Protein AF-A0A3B8JUK8-F1 (afdb_monomer)

Mean predicted aligned error: 15.37 Å

Solvent-accessible surface area (backbone atoms only — not comparable to full-atom values): 5964 Å² total; per-residue (Å²): 116,76,68,58,56,53,56,53,50,53,50,52,54,53,52,52,51,53,53,53,51,51,57,63,60,62,64,66,64,68,70,56,64,70,67,64,52,77,82,73,61,74,73,77,73,56,46,68,57,29,40,54,49,16,49,52,27,45,76,71,68,39,32,70,61,13,36,57,34,13,52,52,18,21,55,51,21,52,76,70,66,37,61,70,58,19,51,52,23,49,52,54,32,50,55,32,50,54,50,58,74,65,54,74,78,84,129

Radius of gyration: 28.66 Å; Cα contacts (8 Å, |Δi|>4): 66; chains: 1; bounding box: 56×34×80 Å

Foldseek 3Di:
DVVVVVVVVVVVVVVVVVVVVVVVVVVPPPVVVVVVVPPPDDDPPQLVVLQVVLVVCVVVVVLVSSLVSLVVSLVNCVVVVVVVSNVVSVVSNVVSVVSVVVDPDDD

pLDDT: mean 79.77, std 19.0, range [40.91, 98.62]

Sequence (107 aa):
SRRQRKRRQAKIVSFLLFICSFFLTQGLALSQVAFTQATLSPSPPPPLSLVEQGKAFYEEGKFSEAATILQQAAAAFKTQGDGLREAIALSNLSLVYQQLGSWPEAE

Secondary structure (DSSP, 8-state):
-HHHHHHHHHHHHHHHHHHHHHHHHHTTSHHHHHHHGGGS---PPPHHHHHHHHHHHHHTT-HHHHHHHHHHHHHHHHHHT-HHHHHHHHHHHHHHHHHHHH-----

Structure (mmCIF, N/CA/C/O backbone):
data_AF-A0A3B8JUK8-F1
#
_entry.id   AF-A0A3B8JUK8-F1
#
loop_
_atom_site.group_PDB
_atom_site.id
_atom_site.type_symbol
_atom_site.label_atom_id
_atom_site.label_alt_id
_atom_site.label_comp_id
_atom_site.label_asym_id
_atom_site.label_entity_id
_atom_site.label_seq_id
_atom_site.pdbx_PDB_ins_code
_atom_site.Cartn_x
_atom_site.Cartn_y
_atom_site.Cartn_z
_atom_site.occupancy
_atom_site.B_iso_or_equiv
_atom_site.auth_seq_id
_atom_site.auth_comp_id
_atom_site.auth_asym_id
_atom_site.auth_atom_id
_atom_site.pdbx_PDB_model_num
ATOM 1 N N . SER A 1 1 ? 35.417 -12.696 62.611 1.00 55.34 1 SER A N 1
ATOM 2 C CA . SER A 1 1 ? 36.063 -13.959 62.190 1.00 55.34 1 SER A CA 1
ATOM 3 C C . SER A 1 1 ? 36.420 -13.915 60.695 1.00 55.34 1 SER A C 1
ATOM 5 O O . SER A 1 1 ? 35.566 -13.687 59.842 1.00 55.34 1 SER A O 1
ATOM 7 N N . ARG A 1 2 ? 37.703 -14.094 60.333 1.00 57.66 2 ARG A N 1
ATOM 8 C CA . ARG A 1 2 ? 38.184 -14.028 58.928 1.00 57.66 2 ARG A CA 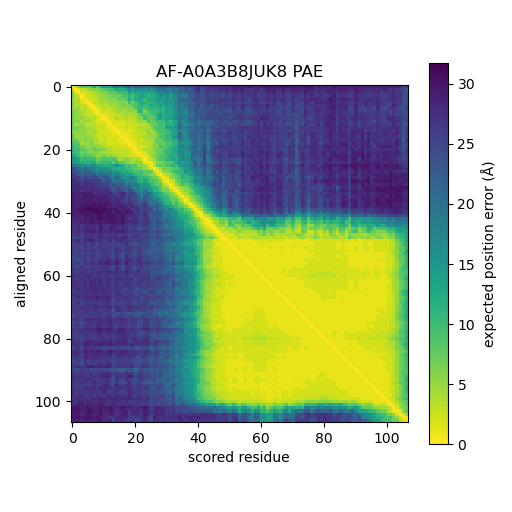1
ATOM 9 C C . ARG A 1 2 ? 37.589 -15.135 58.030 1.00 57.66 2 ARG A C 1
ATOM 11 O O . ARG A 1 2 ? 37.436 -14.942 56.828 1.00 57.66 2 ARG A O 1
ATOM 18 N N . ARG A 1 3 ? 37.175 -16.263 58.626 1.00 59.06 3 ARG A N 1
ATOM 19 C CA . ARG A 1 3 ? 36.550 -17.410 57.938 1.00 59.06 3 ARG A CA 1
ATOM 20 C C . ARG A 1 3 ? 35.145 -17.113 57.384 1.00 59.06 3 ARG A C 1
ATOM 22 O O . ARG A 1 3 ? 34.828 -17.580 56.296 1.00 59.06 3 ARG A O 1
ATOM 29 N N . GLN A 1 4 ? 34.326 -16.299 58.059 1.00 59.19 4 GLN A N 1
ATOM 30 C CA . GLN A 1 4 ? 32.991 -15.935 57.550 1.00 59.19 4 GLN A CA 1
ATOM 31 C C . GLN A 1 4 ? 33.056 -14.987 56.348 1.00 59.19 4 GLN A C 1
ATOM 33 O O . GLN A 1 4 ? 32.276 -15.143 55.412 1.00 59.19 4 GLN A O 1
ATOM 38 N N . ARG A 1 5 ? 34.012 -14.046 56.334 1.00 59.62 5 ARG A N 1
ATOM 39 C CA . ARG A 1 5 ? 34.219 -13.134 55.195 1.00 59.62 5 ARG A CA 1
ATOM 40 C C . ARG A 1 5 ? 34.634 -13.899 53.935 1.00 59.62 5 ARG A C 1
ATOM 42 O O . ARG A 1 5 ? 34.054 -13.659 52.886 1.00 59.62 5 ARG A O 1
ATOM 49 N N . LYS A 1 6 ? 35.527 -14.893 54.056 1.00 62.91 6 LYS A N 1
ATOM 50 C CA . LYS A 1 6 ? 35.915 -15.775 52.935 1.00 62.91 6 LYS A CA 1
ATOM 51 C C . LYS A 1 6 ? 34.743 -16.608 52.397 1.00 62.91 6 LYS A C 1
ATOM 53 O O . LYS A 1 6 ? 34.584 -16.718 51.190 1.00 62.91 6 LYS A O 1
ATOM 58 N N . ARG A 1 7 ? 33.878 -17.135 53.275 1.00 63.59 7 ARG A N 1
ATOM 59 C CA . ARG A 1 7 ? 32.674 -17.887 52.864 1.00 63.59 7 ARG A CA 1
ATOM 60 C C . ARG A 1 7 ? 31.632 -17.010 52.161 1.00 63.59 7 ARG A C 1
ATOM 62 O O . ARG A 1 7 ? 30.995 -17.474 51.225 1.00 63.59 7 ARG A O 1
ATOM 69 N N . ARG A 1 8 ? 31.457 -15.756 52.593 1.00 64.69 8 ARG A N 1
ATOM 70 C CA . ARG A 1 8 ? 30.563 -14.788 51.928 1.00 64.69 8 ARG A CA 1
ATOM 71 C C . ARG A 1 8 ? 31.115 -14.347 50.569 1.00 64.69 8 ARG A C 1
ATOM 73 O O . ARG A 1 8 ? 30.368 -14.332 49.603 1.00 64.69 8 ARG A O 1
ATOM 80 N N . GLN A 1 9 ? 32.421 -14.094 50.487 1.00 68.81 9 GLN A N 1
ATOM 81 C CA . GLN A 1 9 ? 33.124 -13.773 49.240 1.00 68.81 9 GLN A CA 1
ATOM 82 C C . GLN A 1 9 ? 33.013 -14.913 48.211 1.00 68.81 9 GLN A C 1
ATOM 84 O O . GLN A 1 9 ? 32.638 -14.668 47.072 1.00 68.81 9 GLN A O 1
ATOM 89 N N . ALA A 1 10 ? 33.215 -16.170 48.625 1.00 70.56 10 ALA A N 1
A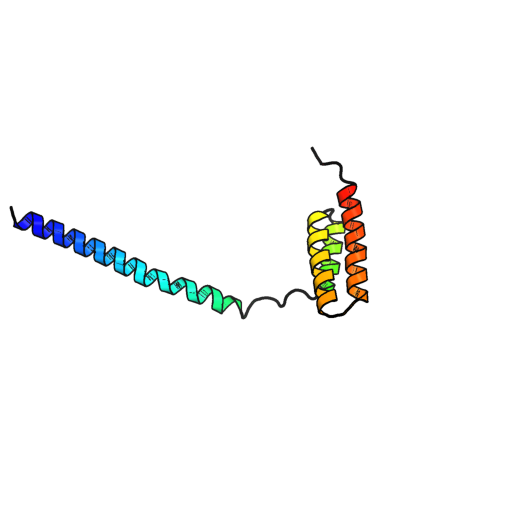TOM 90 C CA . ALA A 1 10 ? 33.080 -17.327 47.734 1.00 70.56 10 ALA A CA 1
ATOM 91 C C . ALA A 1 10 ? 31.652 -17.504 47.176 1.00 70.56 10 ALA A C 1
ATOM 93 O O . ALA A 1 10 ? 31.484 -17.878 46.019 1.00 70.56 10 ALA A O 1
ATOM 94 N N . LYS A 1 11 ? 30.617 -17.194 47.972 1.00 71.88 11 LYS A N 1
ATOM 95 C CA . LYS A 1 11 ? 29.217 -17.237 47.515 1.00 71.88 11 LYS A CA 1
ATOM 96 C C . LYS A 1 11 ? 28.903 -16.145 46.491 1.00 71.88 11 LYS A C 1
ATOM 98 O O . LYS A 1 11 ? 28.203 -16.422 45.527 1.00 71.88 11 LYS A O 1
ATOM 103 N N . ILE A 1 12 ? 29.443 -14.940 46.682 1.00 76.38 12 ILE A N 1
ATOM 104 C CA . ILE A 1 12 ? 29.263 -13.820 45.747 1.00 76.38 12 ILE A CA 1
ATOM 105 C C . ILE A 1 12 ? 29.959 -14.119 44.416 1.00 76.38 12 ILE A C 1
ATOM 107 O O . ILE A 1 12 ? 29.352 -13.939 43.369 1.00 76.38 12 ILE A O 1
ATOM 111 N N . VAL A 1 13 ? 31.189 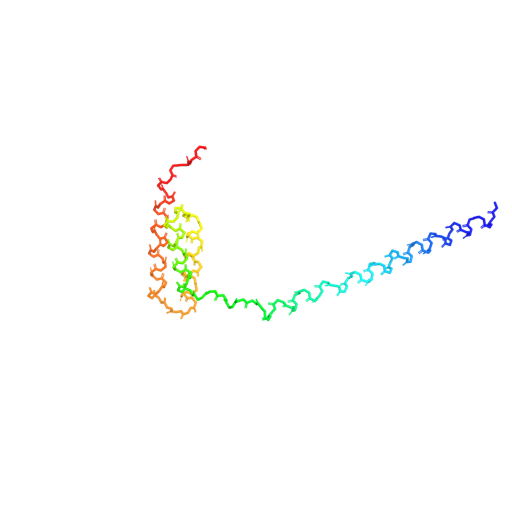-14.644 44.445 1.00 77.81 13 VAL A N 1
ATOM 112 C CA . VAL A 1 13 ? 31.914 -15.027 43.221 1.00 77.81 13 VAL A CA 1
ATOM 113 C C . VAL A 1 13 ? 31.184 -16.146 42.475 1.00 77.81 13 VAL A C 1
ATOM 115 O O . VAL A 1 13 ? 31.027 -16.058 41.265 1.00 77.81 13 VAL A O 1
ATOM 118 N N . SER A 1 14 ? 30.666 -17.154 43.184 1.00 76.12 14 SER A N 1
ATOM 119 C CA . SER A 1 14 ? 29.871 -18.226 42.567 1.00 76.12 14 SER A CA 1
ATOM 120 C C . SER A 1 14 ? 28.578 -17.700 41.924 1.00 76.12 14 SER A C 1
ATOM 122 O O . SER A 1 14 ? 28.252 -18.064 40.797 1.00 76.12 14 SER A O 1
ATOM 124 N N . PHE A 1 15 ? 27.884 -16.767 42.586 1.00 79.81 15 PHE A N 1
ATOM 125 C CA . PHE A 1 15 ? 26.684 -16.121 42.045 1.00 79.81 15 PHE A CA 1
ATOM 126 C C . PHE A 1 15 ? 26.990 -15.251 40.813 1.00 79.81 15 PHE A C 1
ATOM 128 O O . PHE A 1 15 ? 26.264 -15.308 39.824 1.00 79.81 15 PHE A O 1
ATOM 135 N N . LEU A 1 16 ? 28.099 -14.503 40.830 1.00 77.44 16 LEU A N 1
ATOM 136 C CA . LEU A 1 16 ? 28.552 -13.700 39.689 1.00 77.44 16 LEU A CA 1
ATOM 137 C C . LEU A 1 16 ? 28.963 -14.565 38.490 1.00 77.44 16 LEU A C 1
ATOM 139 O O . LEU A 1 16 ? 28.634 -14.224 37.356 1.00 77.44 16 LEU A O 1
ATOM 143 N N . LEU A 1 17 ? 29.632 -15.698 38.726 1.00 76.81 17 LEU A N 1
ATOM 144 C CA . LEU A 1 17 ? 29.986 -16.646 37.666 1.00 76.81 17 LEU A CA 1
ATOM 145 C C . LEU A 1 17 ? 28.742 -17.291 37.044 1.00 76.81 17 LEU A C 1
ATOM 147 O O . LEU A 1 17 ? 28.679 -17.407 35.824 1.00 76.81 17 LEU A O 1
ATOM 151 N N . PHE A 1 18 ? 27.738 -17.632 37.858 1.00 78.69 18 PHE A N 1
ATOM 152 C CA . PHE A 1 18 ? 26.471 -18.195 37.382 1.00 78.69 18 PHE A CA 1
ATOM 153 C C . PHE A 1 18 ? 25.683 -17.209 36.504 1.00 78.69 18 PHE A C 1
ATOM 155 O O . PHE A 1 18 ? 25.153 -17.582 35.456 1.00 78.69 18 PHE A O 1
ATOM 162 N N . ILE A 1 19 ? 25.653 -15.930 36.893 1.00 78.25 19 ILE A N 1
ATOM 163 C CA . ILE A 1 19 ? 25.045 -14.861 36.093 1.00 78.25 19 ILE A CA 1
ATOM 164 C C . ILE A 1 19 ? 25.800 -14.699 34.767 1.00 78.25 19 ILE A C 1
ATOM 166 O O . ILE A 1 19 ? 25.181 -14.679 33.706 1.00 78.25 19 ILE A O 1
ATOM 170 N N . CYS A 1 20 ? 27.133 -14.652 34.806 1.00 70.69 20 CYS A N 1
ATOM 171 C CA . CYS A 1 20 ? 27.964 -14.504 33.611 1.00 70.69 20 CYS A CA 1
ATOM 172 C C . CYS A 1 20 ? 27.771 -15.669 32.620 1.00 70.69 20 CYS A C 1
ATOM 174 O O . CYS A 1 20 ? 27.627 -15.440 31.419 1.00 70.69 20 CYS A O 1
ATOM 176 N N . SER A 1 21 ? 27.673 -16.911 33.111 1.00 68.25 21 SER A N 1
ATOM 177 C CA . SER A 1 21 ? 27.393 -18.072 32.257 1.00 68.25 21 SER A CA 1
ATOM 178 C C . SER A 1 21 ? 25.988 -18.038 31.655 1.00 68.25 21 SER A C 1
ATOM 180 O O . SER A 1 21 ? 25.815 -18.390 30.490 1.00 68.25 21 SER A O 1
ATOM 182 N N . PHE A 1 22 ? 24.981 -17.567 32.397 1.00 67.88 22 PHE A N 1
ATOM 183 C CA . PHE A 1 22 ? 23.614 -17.449 31.885 1.00 67.88 22 PHE A CA 1
ATOM 184 C C . PHE A 1 22 ? 23.531 -16.468 30.702 1.00 67.88 22 PHE A C 1
ATOM 186 O O . PHE A 1 22 ? 22.934 -16.788 29.675 1.00 67.88 22 PHE A O 1
ATOM 193 N N . PHE A 1 23 ? 24.220 -15.326 30.788 1.00 62.50 23 PHE A N 1
ATOM 194 C CA . PHE A 1 23 ? 24.295 -14.357 29.688 1.00 62.50 23 PHE A CA 1
ATOM 195 C C . PHE A 1 23 ? 25.084 -14.870 28.473 1.00 62.50 23 PHE A C 1
ATOM 197 O O . PHE A 1 23 ? 24.702 -14.580 27.341 1.00 62.50 23 PHE A O 1
ATOM 204 N N . LEU A 1 24 ? 26.125 -15.684 28.682 1.00 60.50 24 LEU A N 1
ATOM 205 C CA . LEU A 1 24 ? 26.877 -16.308 27.585 1.00 60.50 24 LEU A CA 1
ATOM 206 C C . LEU A 1 24 ? 26.042 -17.334 26.801 1.00 60.50 24 LEU A C 1
ATOM 208 O O . LEU A 1 24 ? 26.217 -17.474 25.594 1.00 60.50 24 LEU A O 1
ATOM 212 N N . THR A 1 25 ? 25.126 -18.037 27.476 1.00 57.84 25 THR A N 1
ATOM 213 C CA . THR A 1 25 ? 24.316 -19.097 26.848 1.00 57.84 25 THR A CA 1
ATOM 214 C C . THR A 1 25 ? 23.097 -18.533 26.106 1.00 57.84 25 THR A C 1
ATOM 216 O O . THR A 1 25 ? 22.731 -19.040 25.049 1.00 57.84 25 THR A O 1
ATOM 219 N N . GLN A 1 26 ? 22.498 -17.445 26.607 1.00 59.25 26 GLN A N 1
ATOM 220 C CA . GLN A 1 26 ? 21.294 -16.830 26.022 1.00 59.25 26 GLN A CA 1
ATOM 221 C C . GLN A 1 26 ? 21.570 -15.967 24.777 1.00 59.25 26 GLN A C 1
ATOM 223 O O . GLN A 1 26 ? 20.650 -15.680 24.014 1.00 59.25 26 GLN A O 1
ATOM 228 N N . GLY A 1 27 ? 22.824 -15.570 24.531 1.00 56.44 27 GLY A N 1
ATOM 229 C CA . GLY A 1 27 ? 23.196 -14.802 23.336 1.00 56.44 27 GLY A CA 1
ATOM 230 C C . GLY A 1 27 ? 23.161 -15.606 22.030 1.00 56.44 27 GLY A C 1
ATOM 231 O O . GLY A 1 27 ? 23.053 -15.021 20.956 1.00 56.44 27 GLY A O 1
ATOM 232 N N . LEU A 1 28 ? 23.216 -16.941 22.100 1.00 52.28 28 LEU A N 1
ATOM 233 C CA . LEU A 1 28 ?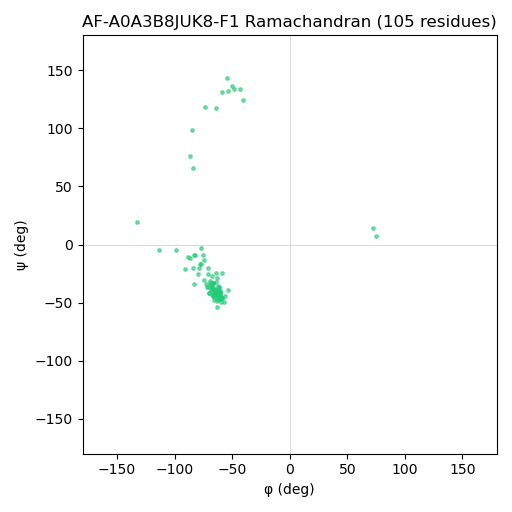 23.350 -17.795 20.914 1.00 52.28 28 LEU A CA 1
ATOM 234 C C . LEU A 1 28 ? 22.007 -18.190 20.265 1.00 52.28 28 LEU A C 1
ATOM 236 O O . LEU A 1 28 ? 21.997 -18.712 19.153 1.00 52.28 28 LEU A O 1
ATOM 240 N N . ALA A 1 29 ? 20.869 -17.935 20.921 1.00 51.00 29 ALA A N 1
ATOM 241 C CA . ALA A 1 29 ? 19.554 -18.368 20.435 1.00 51.00 29 ALA A CA 1
ATOM 242 C C . ALA A 1 29 ? 18.910 -17.412 19.409 1.00 51.00 29 ALA A C 1
ATOM 244 O O . ALA A 1 29 ? 18.044 -17.828 18.641 1.00 51.00 29 ALA A O 1
ATOM 245 N N . LEU A 1 30 ? 19.331 -16.142 19.346 1.00 51.66 30 LEU A N 1
ATOM 246 C CA . LEU A 1 30 ? 18.713 -15.155 18.446 1.00 51.66 30 LEU A CA 1
ATOM 247 C C . LEU A 1 30 ? 19.175 -15.279 16.986 1.00 51.66 30 LEU A C 1
ATOM 249 O O . LEU A 1 30 ? 18.464 -14.843 16.083 1.00 51.66 30 LEU A O 1
ATOM 253 N N . SER A 1 31 ? 20.321 -15.910 16.719 1.00 52.75 31 SER A N 1
ATOM 254 C CA . SER A 1 31 ? 20.845 -16.022 15.350 1.00 52.75 31 SER A CA 1
ATOM 255 C C . SER A 1 31 ? 20.132 -17.076 14.494 1.00 52.75 31 SER A C 1
ATOM 257 O O . SER A 1 31 ? 20.249 -17.033 13.272 1.00 52.75 31 SER A O 1
ATOM 259 N N . GLN A 1 32 ? 19.379 -18.008 15.091 1.00 49.09 32 GLN A N 1
ATOM 260 C CA . GLN A 1 32 ? 18.716 -19.084 14.335 1.00 49.09 32 GLN A CA 1
ATOM 261 C C . GLN A 1 32 ? 17.295 -18.726 13.880 1.00 49.09 32 GLN A C 1
ATOM 263 O O . GLN A 1 32 ? 16.802 -19.279 12.898 1.00 49.09 32 GLN A O 1
ATOM 268 N N . VAL A 1 33 ? 16.643 -17.751 14.519 1.00 52.62 33 VAL A N 1
ATOM 269 C CA . VAL A 1 33 ? 15.279 -17.349 14.133 1.00 52.62 33 VAL A CA 1
ATOM 270 C C . VAL A 1 33 ? 15.268 -16.641 12.769 1.00 52.62 33 VAL A C 1
ATOM 272 O O . VAL A 1 33 ? 14.345 -16.846 11.986 1.00 52.62 33 VAL A O 1
ATOM 275 N N . ALA A 1 34 ? 16.320 -15.887 12.430 1.00 52.84 34 ALA A N 1
ATOM 276 C CA . ALA A 1 34 ? 16.411 -15.175 11.151 1.00 52.84 34 ALA A CA 1
ATOM 277 C C . ALA A 1 34 ? 16.670 -16.102 9.946 1.00 52.84 34 ALA A C 1
ATOM 279 O O . ALA A 1 34 ? 16.165 -15.854 8.855 1.00 52.84 34 ALA A O 1
ATOM 280 N N . PHE A 1 35 ? 17.429 -17.187 10.134 1.00 47.75 35 PHE A N 1
ATOM 281 C CA . PHE A 1 35 ? 17.803 -18.094 9.041 1.00 47.75 35 PHE A CA 1
ATOM 282 C C . PHE A 1 35 ? 16.677 -19.072 8.664 1.00 47.75 35 PHE A C 1
ATOM 284 O O . PHE A 1 35 ? 16.591 -19.516 7.523 1.00 47.75 35 PHE A O 1
ATOM 291 N N . THR A 1 36 ? 15.767 -19.370 9.597 1.00 44.06 36 THR A N 1
ATOM 292 C CA . THR A 1 36 ? 14.717 -20.385 9.389 1.00 44.06 36 THR A CA 1
ATOM 293 C C . THR A 1 36 ? 13.451 -19.837 8.712 1.00 44.06 36 THR A C 1
ATOM 295 O O . THR A 1 36 ? 12.617 -20.612 8.256 1.00 44.06 36 THR A O 1
ATOM 298 N N . GLN A 1 37 ? 13.292 -18.513 8.583 1.00 49.91 37 GLN A N 1
ATOM 299 C CA . GLN A 1 37 ? 12.149 -17.922 7.861 1.00 49.91 37 GLN A CA 1
ATOM 300 C C . GLN A 1 37 ? 12.346 -17.858 6.335 1.00 49.91 37 GLN A C 1
ATOM 302 O O . GLN A 1 37 ? 11.397 -17.583 5.597 1.00 49.91 37 GLN A O 1
ATOM 307 N N . ALA A 1 38 ? 13.551 -18.158 5.838 1.00 50.97 38 ALA A N 1
ATOM 308 C CA . ALA A 1 38 ? 13.861 -18.087 4.410 1.00 50.97 38 ALA A CA 1
ATOM 309 C C . ALA A 1 38 ? 13.275 -19.245 3.576 1.00 50.97 38 ALA A C 1
ATOM 311 O O . ALA A 1 38 ? 13.319 -19.184 2.351 1.00 50.97 38 ALA A O 1
ATOM 312 N N . THR A 1 39 ? 12.717 -20.290 4.199 1.00 46.00 39 THR A N 1
ATOM 313 C CA . THR A 1 39 ? 12.209 -21.478 3.483 1.00 46.00 39 THR A CA 1
ATOM 314 C C . THR A 1 39 ? 10.693 -21.679 3.561 1.00 46.00 39 THR A C 1
ATOM 316 O O . THR A 1 39 ? 10.176 -22.554 2.874 1.00 46.00 39 THR A O 1
ATOM 319 N N . LEU A 1 40 ? 9.961 -20.861 4.331 1.00 53.12 40 LEU A N 1
ATOM 320 C CA . LEU A 1 40 ? 8.490 -20.920 4.442 1.00 53.12 40 LEU A CA 1
ATOM 321 C C . LEU A 1 40 ? 7.812 -19.547 4.317 1.00 53.12 40 LEU A C 1
ATOM 323 O O . LEU A 1 40 ? 6.669 -19.377 4.735 1.00 53.12 40 LEU A O 1
ATOM 327 N N . SER A 1 41 ? 8.493 -18.554 3.747 1.00 47.56 41 SER A N 1
ATOM 328 C CA . SER A 1 41 ? 7.801 -17.337 3.326 1.00 47.56 41 SER A CA 1
ATOM 329 C C . SER A 1 41 ? 6.988 -17.675 2.071 1.00 47.56 41 SER A C 1
ATOM 331 O O . SER A 1 41 ? 7.598 -18.083 1.077 1.00 47.56 41 SER A O 1
ATOM 333 N N . PRO A 1 42 ? 5.643 -17.552 2.062 1.00 60.78 42 PRO A N 1
ATOM 334 C CA . PRO A 1 42 ? 4.927 -17.540 0.796 1.00 60.78 42 PRO A CA 1
ATOM 335 C C . PRO A 1 42 ? 5.568 -16.443 -0.056 1.00 60.78 42 PRO A C 1
ATOM 337 O O . PRO A 1 42 ? 5.818 -15.344 0.448 1.00 60.78 42 PRO A O 1
ATOM 340 N N . SER A 1 43 ? 5.892 -16.752 -1.317 1.00 61.81 43 SER A N 1
ATOM 341 C CA . SER A 1 43 ? 6.277 -15.719 -2.286 1.00 61.81 43 SER A CA 1
ATOM 342 C C . SER A 1 43 ? 5.316 -14.543 -2.111 1.00 61.81 43 SER A C 1
ATOM 344 O O . SER A 1 43 ? 4.111 -14.806 -1.996 1.00 61.81 43 SER A O 1
ATOM 346 N N . PRO A 1 44 ? 5.806 -13.287 -2.056 1.00 66.56 44 PRO A N 1
ATOM 347 C CA . PRO A 1 44 ? 4.919 -12.143 -1.936 1.00 66.56 44 PRO A CA 1
ATOM 348 C C . PRO A 1 44 ? 3.801 -12.292 -2.974 1.00 66.56 44 PRO A C 1
ATOM 350 O O . PRO A 1 44 ? 4.089 -12.708 -4.109 1.00 66.56 44 PRO A O 1
ATOM 353 N N . PRO A 1 45 ? 2.537 -12.065 -2.571 1.00 70.75 45 PRO A N 1
ATOM 354 C CA . PRO A 1 45 ? 1.392 -12.276 -3.436 1.00 70.75 45 PRO A CA 1
ATOM 355 C C . PRO A 1 45 ? 1.629 -11.580 -4.779 1.00 70.75 45 PRO A C 1
ATOM 357 O O . PRO A 1 45 ? 2.131 -10.449 -4.798 1.00 70.75 45 PRO A O 1
ATOM 360 N N . PRO A 1 46 ? 1.315 -12.237 -5.909 1.00 80.88 46 PRO A N 1
ATOM 361 C CA . PRO A 1 46 ? 1.471 -11.605 -7.206 1.00 80.88 46 PRO A CA 1
ATOM 362 C C . PRO A 1 46 ? 0.696 -10.278 -7.208 1.00 80.88 46 PRO A C 1
ATOM 364 O O . PRO A 1 46 ? -0.400 -10.220 -6.651 1.00 80.88 46 PRO A O 1
ATOM 367 N N . PRO A 1 47 ? 1.188 -9.210 -7.857 1.00 81.31 47 PRO A N 1
ATOM 368 C CA . PRO A 1 47 ? 0.533 -7.902 -7.774 1.00 81.31 47 PRO A CA 1
ATOM 369 C C . PRO A 1 47 ? -0.925 -7.901 -8.252 1.00 81.31 47 PRO A C 1
ATOM 371 O O . PRO A 1 47 ? -1.735 -7.104 -7.793 1.00 81.31 47 PRO A O 1
ATOM 374 N N . LEU A 1 48 ? -1.294 -8.852 -9.117 1.00 87.81 48 LEU A N 1
ATOM 375 C CA . LEU A 1 48 ? -2.691 -9.107 -9.469 1.00 87.81 48 LEU A CA 1
ATOM 376 C C . LEU A 1 48 ? -3.557 -9.502 -8.271 1.00 87.81 48 LEU A C 1
ATOM 378 O O . LEU A 1 48 ? -4.673 -9.008 -8.149 1.00 87.81 48 LEU A O 1
ATOM 382 N N . SER A 1 49 ? -3.070 -10.373 -7.383 1.00 92.50 49 SER A N 1
ATOM 383 C CA . SER A 1 49 ? -3.847 -10.746 -6.201 1.00 92.50 49 SER A CA 1
ATOM 384 C C . SER A 1 49 ? -3.935 -9.596 -5.201 1.00 92.50 49 SER A C 1
ATOM 386 O O . SER A 1 49 ? -4.910 -9.532 -4.463 1.00 92.50 49 SER A O 1
ATOM 388 N N . LEU A 1 50 ? -2.967 -8.670 -5.196 1.00 94.94 50 LEU A N 1
ATOM 389 C CA . LEU A 1 50 ? -3.080 -7.426 -4.430 1.00 94.94 50 LEU A CA 1
ATOM 390 C C . LEU A 1 50 ? -4.220 -6.550 -4.970 1.00 94.94 50 LEU A C 1
ATOM 392 O O . LEU A 1 50 ? -4.995 -6.025 -4.183 1.00 94.94 50 LEU A O 1
ATOM 396 N N . VAL A 1 51 ? -4.402 -6.439 -6.292 1.00 97.38 51 VAL A N 1
ATOM 397 C CA . VAL A 1 51 ? -5.548 -5.693 -6.854 1.00 97.38 51 VAL A CA 1
ATOM 398 C C . VAL A 1 51 ? -6.880 -6.291 -6.410 1.00 97.38 51 VAL A C 1
ATOM 400 O O . VAL A 1 51 ? -7.754 -5.555 -5.956 1.00 97.38 51 VAL A O 1
ATOM 403 N N . GLU A 1 52 ? -7.029 -7.612 -6.498 1.00 97.56 52 GLU A N 1
ATOM 404 C CA . GLU A 1 52 ? -8.261 -8.281 -6.068 1.00 97.56 52 GLU A CA 1
ATOM 405 C C . GLU A 1 52 ? -8.490 -8.164 -4.556 1.00 97.56 52 GLU A C 1
ATOM 407 O O . GLU A 1 52 ? -9.610 -7.908 -4.124 1.00 97.56 52 GLU A O 1
ATOM 412 N N . GLN A 1 53 ? -7.436 -8.246 -3.742 1.00 97.44 53 GLN A N 1
ATOM 413 C CA . GLN A 1 53 ? -7.538 -8.017 -2.301 1.00 97.44 53 GLN A CA 1
ATOM 414 C C . GLN A 1 53 ? -7.929 -6.569 -1.968 1.00 97.44 53 GLN A C 1
ATOM 416 O O . GLN A 1 53 ? -8.763 -6.339 -1.096 1.00 97.44 53 GLN A O 1
ATOM 421 N N . GLY A 1 54 ? -7.368 -5.588 -2.676 1.00 97.44 54 GLY A N 1
ATOM 422 C CA . GLY A 1 54 ? -7.740 -4.185 -2.521 1.00 97.44 54 GLY A CA 1
ATOM 423 C C . GLY A 1 54 ? -9.206 -3.929 -2.876 1.00 97.44 54 GLY A C 1
ATOM 424 O O . GLY A 1 54 ? -9.892 -3.203 -2.161 1.00 97.44 54 GLY A O 1
ATOM 425 N N . LYS A 1 55 ? -9.711 -4.576 -3.934 1.00 98.12 55 LYS A N 1
ATOM 426 C CA . LYS A 1 55 ? -11.136 -4.541 -4.298 1.00 98.12 55 LYS A CA 1
ATOM 427 C C . LYS A 1 55 ? -12.015 -5.188 -3.229 1.00 98.12 55 LYS A C 1
ATOM 429 O O . LYS A 1 55 ? -13.022 -4.598 -2.863 1.00 98.12 55 LYS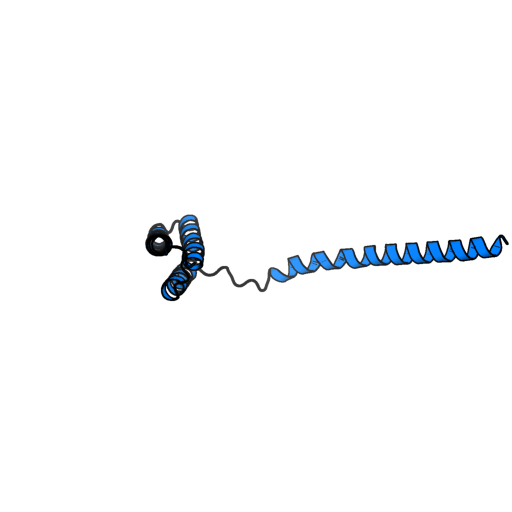 A O 1
ATOM 434 N N . ALA A 1 56 ? -11.612 -6.333 -2.681 1.00 98.06 56 ALA A N 1
ATOM 435 C CA . ALA A 1 56 ? -12.348 -6.976 -1.594 1.00 98.06 56 ALA A CA 1
ATOM 436 C C . ALA A 1 56 ? -12.452 -6.058 -0.363 1.00 98.06 56 ALA A C 1
ATOM 438 O O . ALA A 1 56 ? -13.538 -5.858 0.171 1.00 98.06 56 ALA A O 1
ATOM 439 N N . PHE A 1 57 ? -11.355 -5.404 0.036 1.00 98.12 57 PHE A N 1
ATOM 440 C CA . PHE A 1 57 ? -11.404 -4.421 1.121 1.00 98.12 57 PHE A CA 1
ATOM 441 C C . PHE A 1 57 ? -12.302 -3.221 0.803 1.00 98.12 57 PHE A C 1
ATOM 443 O O . PHE A 1 57 ? -13.011 -2.746 1.688 1.00 98.12 57 PHE A O 1
ATOM 450 N N . TYR A 1 58 ? -12.318 -2.752 -0.447 1.00 97.19 58 TYR A N 1
ATOM 451 C CA . TYR A 1 58 ? -13.236 -1.698 -0.880 1.00 97.19 58 TYR A CA 1
ATOM 452 C C . TYR A 1 58 ? -14.703 -2.132 -0.748 1.00 97.19 58 TYR A C 1
ATOM 454 O O . TYR A 1 58 ? -15.518 -1.380 -0.220 1.00 97.19 58 TYR A O 1
ATOM 462 N N . GLU A 1 59 ? -15.036 -3.348 -1.184 1.00 96.75 59 GLU A N 1
ATOM 463 C CA . GLU A 1 59 ? -16.387 -3.916 -1.079 1.00 96.75 59 GLU A CA 1
ATOM 464 C C . GLU A 1 59 ? -16.823 -4.116 0.382 1.00 96.75 59 GLU A C 1
ATOM 466 O O . GLU A 1 59 ? -17.993 -3.932 0.710 1.00 96.75 59 GLU A O 1
ATOM 471 N N . GLU A 1 60 ? -15.880 -4.418 1.277 1.00 97.00 60 GLU A N 1
ATOM 472 C CA . GLU A 1 60 ? -16.104 -4.508 2.726 1.00 97.00 60 GLU A CA 1
ATOM 473 C C . GLU A 1 60 ? -16.194 -3.138 3.430 1.00 97.00 60 GLU A C 1
ATOM 475 O O . GLU A 1 60 ? -16.397 -3.086 4.643 1.00 97.00 60 GLU A O 1
ATOM 480 N N . GLY A 1 61 ? -16.014 -2.023 2.711 1.00 95.19 61 GLY A N 1
ATOM 481 C CA . GLY A 1 61 ? -15.987 -0.671 3.282 1.00 95.19 61 GLY A CA 1
ATOM 482 C C . GLY A 1 61 ? -14.698 -0.323 4.039 1.00 95.19 61 GLY A C 1
ATOM 483 O O . GLY A 1 61 ? -14.596 0.734 4.659 1.00 95.19 61 GLY A O 1
ATOM 484 N N . LYS A 1 62 ? -13.685 -1.191 3.981 1.00 96.69 62 LYS A N 1
ATOM 485 C CA . LYS A 1 62 ? -12.367 -1.018 4.609 1.00 96.69 62 LYS A CA 1
ATOM 486 C C . LYS A 1 62 ? -11.456 -0.193 3.707 1.00 96.69 62 LYS A C 1
ATOM 488 O O . LYS A 1 62 ? -10.484 -0.681 3.127 1.00 96.69 62 LYS A O 1
ATOM 493 N N . PHE A 1 63 ? -11.817 1.072 3.520 1.00 95.62 63 PHE A N 1
ATOM 494 C CA . PHE A 1 63 ? -11.186 1.916 2.506 1.00 95.62 63 PHE A CA 1
ATOM 495 C C . PHE A 1 63 ? -9.708 2.224 2.804 1.00 95.62 63 PHE A C 1
ATOM 497 O O . PHE A 1 63 ? -8.898 2.289 1.882 1.00 95.62 63 PHE A O 1
ATOM 504 N N . SER A 1 64 ? -9.309 2.342 4.070 1.00 95.75 64 SER A N 1
ATOM 505 C CA . SER A 1 64 ? -7.904 2.569 4.444 1.00 95.75 64 SER A CA 1
ATOM 506 C C . SER A 1 64 ? -7.007 1.374 4.090 1.00 95.75 64 SER A C 1
ATOM 508 O O . SER A 1 64 ? -5.914 1.530 3.533 1.00 95.75 64 SER A O 1
ATOM 510 N N . GLU A 1 65 ? -7.483 0.160 4.357 1.00 96.56 65 GLU A N 1
ATOM 511 C CA . GLU A 1 65 ? -6.816 -1.089 4.003 1.00 96.56 65 GLU A CA 1
ATOM 512 C C . GLU A 1 65 ? -6.780 -1.279 2.484 1.00 96.56 65 GLU A C 1
ATOM 514 O O . GLU A 1 65 ? -5.725 -1.596 1.928 1.00 96.56 65 GLU A O 1
ATOM 519 N N . ALA A 1 66 ? -7.890 -0.992 1.794 1.00 97.88 66 ALA A N 1
ATOM 520 C CA . ALA A 1 66 ? -7.957 -1.016 0.335 1.00 97.88 66 ALA A CA 1
ATOM 521 C C . ALA A 1 66 ? -6.909 -0.087 -0.298 1.00 97.88 66 ALA A C 1
ATOM 523 O O . ALA A 1 66 ? -6.198 -0.495 -1.221 1.00 97.88 66 ALA A O 1
ATOM 524 N N . ALA A 1 67 ? -6.758 1.135 0.227 1.00 98.00 67 ALA A N 1
ATOM 525 C CA . ALA A 1 67 ? -5.782 2.100 -0.271 1.00 98.00 67 ALA A CA 1
ATOM 526 C C . ALA A 1 67 ? -4.351 1.571 -0.123 1.00 98.00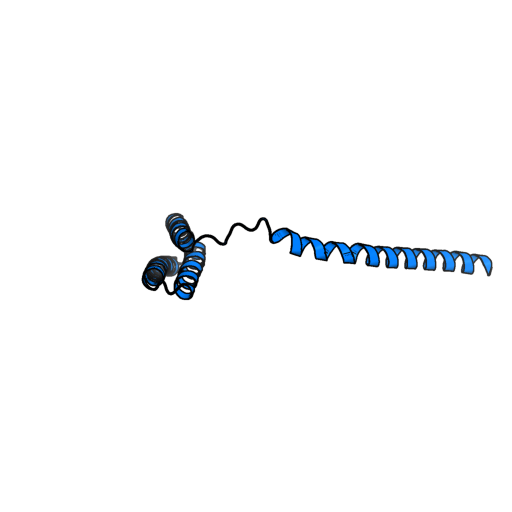 67 ALA A C 1
ATOM 528 O O . ALA A 1 67 ? -3.570 1.595 -1.075 1.00 98.00 67 ALA A O 1
ATOM 529 N N . THR A 1 68 ? -4.034 1.035 1.057 1.00 97.62 68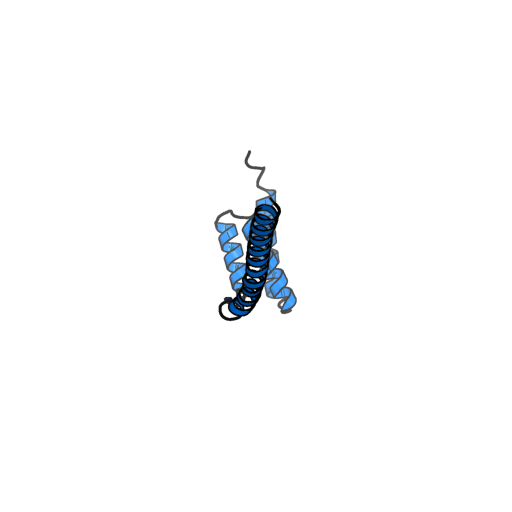 THR A N 1
ATOM 530 C CA . THR A 1 68 ? -2.711 0.484 1.370 1.00 97.62 68 THR A CA 1
ATOM 531 C C . THR A 1 68 ? -2.337 -0.649 0.413 1.00 97.62 68 THR A C 1
ATOM 533 O O . THR A 1 68 ? -1.231 -0.677 -0.128 1.00 97.62 68 THR A O 1
ATOM 536 N N . ILE A 1 69 ? -3.265 -1.573 0.162 1.00 97.94 69 ILE A N 1
ATOM 537 C CA . ILE A 1 69 ? -3.024 -2.719 -0.718 1.00 97.94 69 ILE A CA 1
ATOM 538 C C . ILE A 1 69 ? -2.904 -2.299 -2.190 1.00 97.94 69 ILE A C 1
ATOM 540 O O . ILE A 1 69 ? -2.006 -2.766 -2.895 1.00 97.94 69 ILE A O 1
ATOM 544 N N . LEU A 1 70 ? -3.750 -1.382 -2.668 1.00 98.25 70 LEU A N 1
ATOM 545 C CA . LEU A 1 70 ? -3.695 -0.915 -4.058 1.00 98.25 70 LEU A CA 1
ATOM 546 C C . LEU A 1 70 ? -2.441 -0.081 -4.351 1.00 98.25 70 LEU A C 1
ATOM 548 O O . LEU A 1 70 ? -1.903 -0.168 -5.455 1.00 98.25 70 LEU A O 1
ATOM 552 N N . GLN A 1 71 ? -1.918 0.656 -3.367 1.00 98.50 71 GLN A N 1
ATOM 553 C CA . GLN A 1 71 ? -0.612 1.314 -3.476 1.00 98.50 71 GLN A CA 1
ATOM 554 C C . GLN A 1 71 ? 0.526 0.303 -3.657 1.00 98.50 71 GLN A C 1
ATOM 556 O O . GLN A 1 71 ? 1.396 0.502 -4.507 1.00 98.50 71 GLN A O 1
ATOM 561 N N . GLN A 1 72 ? 0.512 -0.799 -2.899 1.00 97.81 72 GLN A N 1
ATOM 562 C CA . GLN A 1 72 ? 1.504 -1.868 -3.050 1.00 97.81 72 GLN A CA 1
ATOM 563 C C . GLN A 1 72 ? 1.411 -2.524 -4.433 1.00 97.81 72 GLN A C 1
ATOM 565 O O . GLN A 1 72 ? 2.439 -2.741 -5.077 1.00 97.81 72 GLN A O 1
ATOM 570 N N . ALA A 1 73 ? 0.193 -2.781 -4.922 1.00 97.75 73 ALA A N 1
ATOM 571 C CA . ALA A 1 73 ? -0.029 -3.314 -6.264 1.00 97.75 73 ALA A CA 1
ATOM 572 C C . ALA A 1 73 ? 0.535 -2.383 -7.349 1.00 97.75 73 ALA A C 1
ATOM 574 O O . ALA A 1 73 ? 1.296 -2.830 -8.207 1.00 97.75 73 ALA A O 1
ATOM 575 N N . ALA A 1 74 ? 0.220 -1.084 -7.282 1.00 98.31 74 ALA A N 1
ATOM 576 C CA . ALA A 1 74 ? 0.712 -0.088 -8.232 1.00 98.31 74 ALA A CA 1
ATOM 577 C C . ALA A 1 74 ? 2.246 -0.005 -8.227 1.00 98.31 74 ALA A C 1
ATOM 579 O O . ALA A 1 74 ? 2.872 -0.063 -9.284 1.00 98.31 74 ALA A O 1
ATOM 580 N N . ALA A 1 75 ? 2.864 0.047 -7.042 1.00 97.94 75 ALA A N 1
ATOM 581 C CA . ALA A 1 75 ? 4.318 0.060 -6.912 1.00 97.94 75 ALA A CA 1
ATOM 582 C C . ALA A 1 75 ? 4.964 -1.200 -7.512 1.00 97.94 75 ALA A C 1
ATOM 584 O O . ALA A 1 75 ? 5.987 -1.103 -8.187 1.00 97.94 75 ALA A O 1
ATOM 585 N N . ALA A 1 76 ? 4.361 -2.373 -7.314 1.00 96.38 76 ALA A N 1
ATOM 586 C CA . ALA A 1 76 ? 4.880 -3.621 -7.858 1.00 96.38 76 ALA A CA 1
ATOM 587 C C . ALA A 1 76 ? 4.713 -3.730 -9.384 1.00 96.38 76 ALA A C 1
ATOM 589 O O . ALA A 1 76 ? 5.604 -4.235 -10.062 1.00 96.38 76 ALA A O 1
ATOM 590 N N . PHE A 1 77 ? 3.616 -3.228 -9.956 1.00 97.50 77 PHE A N 1
ATOM 591 C CA . PHE A 1 77 ? 3.478 -3.158 -11.415 1.00 97.50 77 PHE A CA 1
ATOM 592 C C . PHE A 1 77 ? 4.452 -2.161 -12.037 1.00 97.50 77 PHE A C 1
ATOM 594 O O . PHE A 1 77 ? 5.063 -2.461 -13.063 1.00 97.50 77 PHE A O 1
ATOM 601 N N . LYS A 1 78 ? 4.685 -1.029 -11.367 1.00 97.56 78 LYS A N 1
ATOM 602 C CA . LYS A 1 78 ? 5.689 -0.048 -11.777 1.00 97.56 78 LYS A CA 1
ATOM 603 C C . LYS A 1 78 ? 7.093 -0.647 -11.831 1.00 97.56 78 LYS A C 1
ATOM 605 O O . LYS A 1 78 ? 7.807 -0.439 -12.808 1.00 97.56 78 LYS A O 1
ATOM 610 N N . THR A 1 79 ? 7.501 -1.408 -10.810 1.00 96.69 79 THR A N 1
ATOM 611 C CA . THR A 1 79 ? 8.828 -2.057 -10.797 1.00 96.69 79 THR A CA 1
ATOM 612 C C . THR A 1 79 ? 8.962 -3.147 -11.859 1.00 96.69 79 THR A C 1
ATOM 614 O O . THR A 1 79 ? 10.066 -3.391 -12.336 1.00 96.69 79 THR A O 1
ATOM 617 N N . GLN A 1 80 ? 7.851 -3.765 -12.265 1.00 95.31 80 GLN A N 1
ATOM 618 C CA . GLN A 1 80 ? 7.794 -4.744 -13.355 1.00 95.31 80 GLN A CA 1
ATOM 619 C C . GLN A 1 80 ? 7.709 -4.103 -14.751 1.00 95.31 80 GLN A C 1
ATOM 621 O O . GLN A 1 80 ? 7.822 -4.814 -15.746 1.00 95.31 80 GLN A O 1
ATOM 626 N N . GLY A 1 81 ? 7.512 -2.782 -14.842 1.00 96.00 81 GLY A N 1
ATOM 627 C CA . GLY A 1 81 ? 7.290 -2.077 -16.108 1.00 96.00 81 GLY A CA 1
ATOM 628 C C . GLY A 1 81 ? 5.910 -2.328 -16.731 1.00 96.00 81 GLY A C 1
ATOM 629 O O . GLY A 1 81 ? 5.699 -2.006 -17.899 1.00 96.00 81 GLY A O 1
ATOM 630 N N . ASP A 1 82 ? 4.964 -2.889 -15.973 1.00 97.44 82 ASP A N 1
ATOM 631 C CA . ASP A 1 82 ? 3.599 -3.158 -16.432 1.00 97.44 82 ASP A CA 1
ATOM 632 C C . ASP A 1 82 ? 2.710 -1.922 -16.224 1.00 97.44 82 ASP A C 1
ATOM 634 O O . ASP A 1 82 ? 1.903 -1.838 -15.295 1.00 97.44 82 ASP A O 1
ATOM 638 N N . GLY A 1 83 ? 2.878 -0.928 -17.099 1.00 97.75 83 GLY A N 1
ATOM 639 C CA . GLY A 1 83 ? 2.167 0.350 -16.995 1.00 97.75 83 GLY A CA 1
ATOM 640 C C . GLY A 1 83 ? 0.643 0.229 -17.123 1.00 97.75 83 GLY A C 1
ATOM 641 O O . GLY A 1 83 ? -0.090 1.015 -16.524 1.00 97.75 83 GLY A O 1
ATOM 642 N N . LEU A 1 84 ? 0.145 -0.776 -17.856 1.00 97.94 84 LEU A N 1
ATOM 643 C CA . LEU A 1 84 ? -1.296 -1.016 -17.965 1.00 97.94 84 LEU A CA 1
ATOM 644 C C . LEU A 1 84 ? -1.868 -1.429 -16.608 1.00 97.94 84 LEU A C 1
ATOM 646 O O . LEU A 1 84 ? -2.884 -0.891 -16.167 1.00 97.94 84 LEU A O 1
ATOM 650 N N . ARG A 1 85 ? -1.214 -2.370 -15.926 1.00 97.31 85 ARG A N 1
ATOM 651 C CA . ARG A 1 85 ? -1.682 -2.827 -14.617 1.00 97.31 85 ARG A CA 1
ATOM 652 C C . ARG A 1 85 ? -1.421 -1.822 -13.505 1.00 97.31 85 ARG A C 1
ATOM 654 O O . ARG A 1 85 ? -2.246 -1.723 -12.598 1.00 97.31 85 ARG A O 1
ATOM 661 N N . GLU A 1 86 ? -0.355 -1.030 -13.599 1.00 98.44 86 GLU A N 1
ATOM 662 C CA . GLU A 1 86 ? -0.148 0.129 -12.725 1.00 98.44 86 GLU A CA 1
ATOM 663 C C . GLU A 1 86 ? -1.335 1.099 -12.827 1.00 98.44 86 GLU A C 1
ATOM 665 O O . GLU A 1 86 ? -1.930 1.452 -11.808 1.00 98.44 86 GLU A O 1
ATOM 670 N N . ALA A 1 87 ? -1.755 1.459 -14.045 1.00 98.31 87 ALA A N 1
ATOM 671 C CA . ALA A 1 87 ? -2.893 2.352 -14.262 1.00 98.31 87 ALA A CA 1
ATOM 672 C C . ALA A 1 87 ? -4.215 1.782 -13.717 1.00 98.31 87 ALA A C 1
ATOM 674 O O . ALA A 1 87 ? -5.016 2.525 -13.146 1.00 98.31 87 ALA A O 1
ATOM 675 N N . ILE A 1 88 ? -4.438 0.469 -13.839 1.00 98.06 88 ILE A N 1
ATOM 676 C CA . ILE A 1 88 ? -5.610 -0.202 -13.252 1.00 98.06 88 ILE A CA 1
ATOM 677 C C . ILE A 1 88 ? -5.584 -0.095 -11.721 1.00 98.06 88 ILE A C 1
ATOM 679 O O . ILE A 1 88 ? -6.580 0.306 -11.116 1.00 98.06 88 ILE A O 1
ATOM 683 N N . ALA A 1 89 ? -4.449 -0.400 -11.085 1.00 98.38 89 ALA A N 1
ATOM 684 C CA . ALA A 1 89 ? -4.308 -0.297 -9.633 1.00 98.38 89 ALA A CA 1
ATOM 685 C C . ALA A 1 89 ? -4.522 1.145 -9.134 1.00 98.38 89 ALA A C 1
ATOM 687 O O . ALA A 1 89 ? -5.238 1.358 -8.155 1.00 98.38 89 ALA A O 1
ATOM 688 N N . LEU A 1 90 ? -3.977 2.140 -9.842 1.00 98.62 90 LEU A N 1
ATOM 689 C CA . LEU A 1 90 ? -4.154 3.564 -9.534 1.00 98.62 90 LEU A CA 1
ATOM 690 C C . LEU A 1 90 ? -5.595 4.055 -9.751 1.00 98.62 90 LEU A C 1
ATOM 692 O O . LEU A 1 90 ? -6.080 4.905 -9.000 1.00 98.62 90 LEU A O 1
ATOM 696 N N . SER A 1 91 ? -6.298 3.508 -10.745 1.00 98.44 91 SER A N 1
ATOM 697 C CA . SER A 1 91 ? -7.713 3.819 -10.985 1.00 98.44 91 SER A CA 1
ATOM 698 C C . SER A 1 91 ? -8.580 3.321 -9.828 1.00 98.44 91 SER A C 1
ATOM 700 O O . SER A 1 91 ? -9.386 4.078 -9.290 1.00 98.44 91 SER A O 1
ATOM 702 N N . ASN A 1 92 ? -8.348 2.089 -9.366 1.00 98.25 92 ASN A N 1
ATOM 703 C CA . ASN A 1 92 ? -9.029 1.548 -8.188 1.00 98.25 92 ASN A CA 1
ATOM 704 C C . ASN A 1 92 ? -8.684 2.339 -6.916 1.00 98.25 92 ASN A C 1
ATOM 706 O O . ASN A 1 92 ? -9.566 2.637 -6.116 1.00 98.25 92 ASN A O 1
ATOM 710 N N . LEU A 1 93 ? -7.417 2.732 -6.744 1.00 98.38 93 LEU A N 1
ATOM 711 C CA . LEU A 1 93 ? -6.983 3.547 -5.606 1.00 98.38 93 LEU A CA 1
ATOM 712 C C . LEU A 1 93 ? -7.694 4.910 -5.582 1.00 98.38 93 LEU A C 1
ATOM 714 O O . LEU A 1 93 ? -8.057 5.407 -4.520 1.00 98.38 93 LEU A O 1
ATOM 718 N N . SER A 1 94 ? -7.938 5.498 -6.754 1.00 98.12 94 SER A N 1
ATOM 719 C CA . SER A 1 94 ? -8.674 6.761 -6.865 1.00 98.12 94 SER A CA 1
ATOM 720 C C . SER A 1 94 ? -10.125 6.622 -6.389 1.00 98.12 94 SER A C 1
ATOM 722 O O . SER A 1 94 ? -10.615 7.507 -5.691 1.00 98.12 94 SER A O 1
ATOM 724 N N . LEU A 1 95 ? -10.798 5.505 -6.697 1.00 97.06 95 LEU A N 1
ATOM 725 C CA . LEU A 1 95 ? -12.144 5.205 -6.179 1.00 97.06 95 LEU A CA 1
ATOM 726 C C . LEU A 1 95 ? -12.143 5.062 -4.652 1.00 97.06 95 LEU A C 1
ATOM 728 O O . LEU A 1 95 ? -13.018 5.602 -3.979 1.00 97.06 95 LEU A O 1
ATOM 732 N N . VAL A 1 96 ? -11.132 4.392 -4.095 1.00 97.88 96 VAL A N 1
ATOM 733 C CA . VAL A 1 96 ? -10.959 4.280 -2.640 1.00 97.88 96 VAL A CA 1
ATOM 734 C C . VAL A 1 96 ? -10.803 5.655 -1.989 1.00 97.88 96 VAL A C 1
ATOM 736 O O . VAL A 1 96 ? -11.452 5.930 -0.982 1.00 97.88 96 VAL A O 1
ATOM 739 N N . TYR A 1 97 ? -9.982 6.543 -2.556 1.00 96.81 97 TYR A N 1
ATOM 740 C CA . TYR A 1 97 ? -9.804 7.886 -1.999 1.00 96.81 97 TYR A CA 1
ATOM 741 C C . TYR A 1 97 ? -11.059 8.751 -2.091 1.00 96.81 97 TYR A C 1
ATOM 743 O O . TYR A 1 97 ? -11.303 9.544 -1.185 1.00 96.81 97 TYR A O 1
ATOM 751 N N . GLN A 1 98 ? -11.877 8.582 -3.132 1.00 95.81 98 GLN A N 1
ATOM 752 C CA . GLN A 1 98 ? -13.186 9.237 -3.194 1.00 95.81 98 GLN A CA 1
ATOM 753 C C . GLN A 1 98 ? -14.080 8.796 -2.035 1.00 95.81 98 GLN A C 1
ATOM 755 O O . GLN A 1 98 ? -14.731 9.642 -1.424 1.00 95.81 98 GLN A O 1
ATOM 760 N N . GLN A 1 99 ? -14.074 7.501 -1.701 1.00 95.00 99 GLN A N 1
ATOM 761 C CA . GLN A 1 99 ? -14.803 7.008 -0.537 1.00 95.00 99 GLN A CA 1
ATOM 762 C C . GLN A 1 99 ? -14.232 7.612 0.739 1.00 95.00 99 GLN A C 1
ATOM 764 O O . GLN A 1 99 ? -14.981 8.278 1.435 1.00 95.00 99 GLN A O 1
ATOM 769 N N . LEU A 1 100 ? -12.924 7.504 0.999 1.00 93.12 100 LEU A N 1
ATOM 770 C CA . LEU A 1 100 ? -12.288 8.079 2.198 1.00 93.12 100 LEU A CA 1
ATOM 771 C C . LEU A 1 100 ? -12.575 9.576 2.386 1.00 93.12 100 LEU A C 1
ATOM 773 O O . LEU A 1 100 ? -12.812 10.002 3.507 1.00 93.12 100 LEU A O 1
ATOM 777 N N . GLY A 1 101 ? -12.591 10.364 1.307 1.00 91.00 101 GLY A N 1
ATOM 778 C CA . GLY A 1 101 ? -12.945 11.787 1.364 1.00 91.00 101 GLY A CA 1
ATOM 779 C C . GLY A 1 101 ? -14.441 12.068 1.557 1.00 91.00 101 GLY A C 1
ATOM 780 O O . GLY A 1 101 ? -14.810 13.202 1.846 1.00 91.00 101 GLY A O 1
ATOM 781 N N . SER A 1 102 ? -15.294 11.056 1.388 1.00 82.94 102 SER A N 1
ATOM 782 C CA . SER A 1 102 ? -16.748 11.125 1.574 1.00 82.94 102 SER A CA 1
ATOM 783 C C . SER A 1 102 ? -17.216 10.591 2.931 1.00 82.94 102 SER A C 1
ATOM 785 O O . SER A 1 102 ? -18.408 10.683 3.207 1.00 82.94 102 SER A O 1
ATOM 787 N N . TRP A 1 103 ? -16.326 10.038 3.767 1.00 70.81 103 TRP A N 1
ATOM 788 C CA . TRP A 1 103 ? -16.633 9.713 5.163 1.00 70.81 103 TRP A CA 1
ATOM 789 C C . TRP A 1 103 ? -16.415 10.969 6.014 1.00 70.81 103 TRP A C 1
ATOM 791 O O . TRP A 1 103 ? -15.266 11.251 6.357 1.00 70.81 103 TRP A O 1
ATOM 801 N N . PRO A 1 104 ? -17.465 11.744 6.361 1.00 57.59 104 PRO A N 1
ATOM 802 C CA . PRO A 1 104 ? -17.358 12.624 7.515 1.00 57.59 104 PRO A CA 1
ATOM 803 C C . PRO A 1 104 ? -17.052 11.719 8.707 1.00 57.59 104 PRO A C 1
AT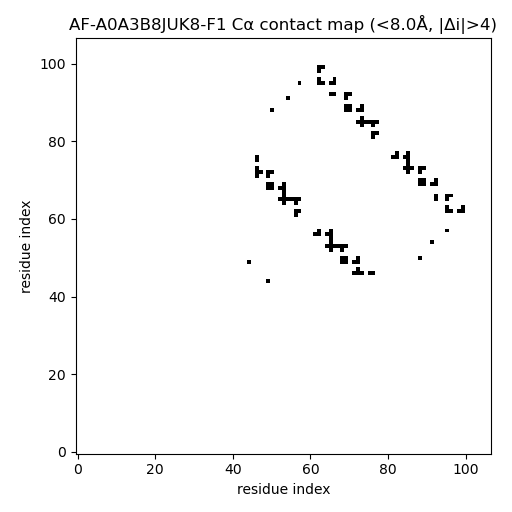OM 805 O O . PRO A 1 104 ? -17.677 10.662 8.832 1.00 57.59 104 PRO A O 1
ATOM 808 N N . GLU A 1 105 ? -16.041 12.0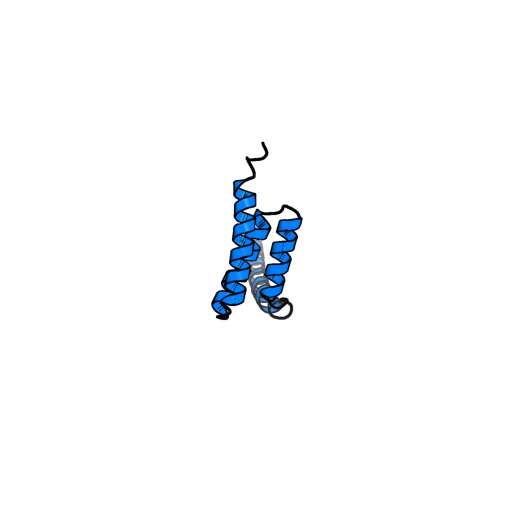71 9.501 1.00 54.88 105 GLU A N 1
ATOM 809 C CA . GLU A 1 105 ? -15.581 11.261 10.622 1.00 54.88 105 GLU A CA 1
ATOM 810 C C . GLU A 1 105 ? -16.769 10.661 11.390 1.00 54.88 105 GLU A C 1
ATOM 812 O O . GLU A 1 105 ? -17.676 11.379 11.813 1.00 54.88 105 GLU A O 1
ATOM 817 N N . ALA A 1 106 ? -16.792 9.333 11.534 1.00 54.50 106 ALA A N 1
ATOM 818 C CA . ALA A 1 106 ? -17.683 8.725 12.508 1.00 54.50 106 ALA A CA 1
ATOM 819 C C . ALA A 1 106 ? -17.225 9.212 13.895 1.00 54.50 106 ALA A C 1
ATOM 821 O O . ALA A 1 106 ? -16.068 8.982 14.256 1.00 54.50 106 ALA A O 1
ATOM 822 N N . GLU A 1 107 ? -18.119 9.942 14.574 1.00 40.91 107 GLU A N 1
ATOM 823 C CA . GLU A 1 107 ? -17.982 10.509 15.930 1.00 40.91 107 GLU A CA 1
ATOM 824 C C . GLU A 1 107 ? -17.380 9.548 16.966 1.00 40.91 107 GLU A C 1
ATOM 826 O O . GLU A 1 107 ? -17.721 8.340 16.953 1.00 40.91 107 GLU A O 1
#

Nearest PDB structures (foldseek):
  7ep7-assembly1_A  TM=9.829E-01  e=2.571E-01  Mus musculus
  5a7d-assembly4_D  TM=6.962E-01  e=2.571E-01  Drosophila melanogaster
  3ro2-assembly1_A  TM=7.011E-01  e=3.516E-01  Mus musculus
  6hc2-assembly4_S  TM=6.664E-01  e=2.269E-01  Homo sapiens
  8j07-assembly1_d3  TM=5.978E-01  e=1.154E+00  Homo sapiens